Protein AF-A0A3D2TWZ1-F1 (afdb_monomer_lite)

Structure (mmCIF, N/CA/C/O backbone):
data_AF-A0A3D2TWZ1-F1
#
_entry.id   AF-A0A3D2TWZ1-F1
#
loop_
_atom_site.group_PDB
_atom_site.id
_atom_site.type_symbol
_atom_site.label_atom_id
_atom_site.label_alt_id
_atom_site.label_comp_id
_atom_site.label_asym_id
_atom_site.label_entity_id
_atom_site.label_seq_id
_atom_site.pdbx_PDB_ins_code
_atom_site.Cartn_x
_atom_site.Cartn_y
_atom_site.Cartn_z
_atom_site.occupancy
_atom_site.B_iso_or_equiv
_atom_site.auth_seq_id
_atom_site.auth_comp_id
_atom_site.auth_asym_id
_atom_site.auth_atom_id
_atom_site.pdbx_PDB_model_num
ATOM 1 N N . MET A 1 1 ? -19.749 24.091 -49.520 1.00 38.03 1 MET A N 1
ATOM 2 C CA . MET A 1 1 ? -19.946 23.543 -48.162 1.00 38.03 1 MET A CA 1
ATOM 3 C C . MET A 1 1 ? -18.886 24.174 -47.274 1.00 38.03 1 MET A C 1
ATOM 5 O O . MET A 1 1 ? -17.715 23.984 -47.559 1.00 38.03 1 MET A O 1
ATOM 9 N N . LYS A 1 2 ? -19.263 25.046 -46.330 1.00 34.50 2 LYS A N 1
ATOM 10 C CA . LYS A 1 2 ? -18.298 25.728 -45.453 1.00 34.50 2 LYS A CA 1
ATOM 11 C C . LYS A 1 2 ? -18.146 24.903 -44.179 1.00 34.50 2 LYS A C 1
ATOM 13 O O . LYS A 1 2 ? -19.110 24.775 -43.429 1.00 34.50 2 LYS A O 1
ATOM 18 N N . GLU A 1 3 ? -16.962 24.334 -43.978 1.00 43.28 3 GLU A N 1
ATOM 19 C CA . GLU A 1 3 ? -16.567 23.733 -42.707 1.00 43.28 3 GLU A CA 1
ATOM 20 C C . GLU A 1 3 ? -16.650 24.801 -41.615 1.00 43.28 3 GLU A C 1
ATOM 22 O O . GLU A 1 3 ? -16.027 25.862 -41.695 1.00 43.28 3 GLU A O 1
ATOM 27 N N . GLN A 1 4 ? -17.484 24.549 -40.610 1.00 42.78 4 GLN A N 1
ATOM 28 C CA . GLN A 1 4 ? -17.582 25.412 -39.444 1.00 42.78 4 GLN A CA 1
ATOM 29 C C . GLN A 1 4 ? -16.385 25.116 -38.538 1.00 42.78 4 GLN A C 1
ATOM 31 O O . GLN A 1 4 ? -16.355 24.112 -37.828 1.00 42.78 4 GLN A O 1
ATOM 36 N N . HIS A 1 5 ? -15.380 25.991 -38.562 1.00 41.03 5 HIS A N 1
ATOM 37 C CA . HIS A 1 5 ? -14.324 25.982 -37.558 1.00 41.03 5 HIS A CA 1
ATOM 38 C C . HIS A 1 5 ? -14.905 26.398 -36.202 1.00 41.03 5 HIS A C 1
ATOM 40 O O . HIS A 1 5 ? -15.144 27.573 -35.930 1.00 41.03 5 HIS A O 1
ATOM 46 N N . ILE A 1 6 ? -15.131 25.409 -35.337 1.00 51.34 6 ILE A N 1
ATOM 47 C CA . ILE A 1 6 ? -15.481 25.628 -33.935 1.00 51.34 6 ILE A CA 1
ATOM 48 C C . ILE A 1 6 ? -14.234 26.174 -33.231 1.00 51.34 6 ILE A C 1
ATOM 50 O O . ILE A 1 6 ? -13.305 25.429 -32.907 1.00 51.34 6 ILE A O 1
ATOM 54 N N . HIS A 1 7 ? -14.199 27.484 -32.985 1.00 45.78 7 HIS A N 1
ATOM 55 C CA . HIS A 1 7 ? -13.190 28.095 -32.125 1.00 45.78 7 HIS A CA 1
ATOM 56 C C . HIS A 1 7 ? -13.345 27.555 -30.695 1.00 45.78 7 HIS A C 1
ATOM 58 O O . HIS A 1 7 ? -14.236 27.963 -29.953 1.00 45.78 7 HIS A O 1
ATOM 64 N N . LYS A 1 8 ? -12.464 26.636 -30.279 1.00 55.78 8 LYS A N 1
ATOM 65 C CA . LYS A 1 8 ? -12.342 26.219 -28.874 1.00 55.78 8 LYS A CA 1
ATOM 66 C C . LYS A 1 8 ? -11.615 27.313 -28.087 1.00 55.78 8 LYS A C 1
ATOM 68 O O . LYS A 1 8 ? -10.413 27.231 -27.854 1.00 55.78 8 LYS A O 1
ATOM 73 N N . SER A 1 9 ? -12.336 28.360 -27.692 1.00 63.25 9 SER A N 1
ATOM 74 C CA . SER A 1 9 ? -11.840 29.380 -26.765 1.00 63.25 9 SER A CA 1
ATOM 75 C C . SER A 1 9 ? -11.772 28.805 -25.344 1.00 63.25 9 SER A C 1
ATOM 77 O O . SER A 1 9 ? -12.751 28.825 -24.601 1.00 63.25 9 SER A O 1
ATOM 79 N N . GLY A 1 10 ? -10.618 28.248 -24.971 1.00 67.81 10 GLY A N 1
ATOM 80 C CA . GLY A 1 10 ? -10.349 27.733 -23.628 1.00 67.81 10 GLY A CA 1
ATOM 81 C C . GLY A 1 10 ? -8.938 27.161 -23.497 1.00 67.81 10 GLY A C 1
ATOM 82 O O . GLY A 1 10 ? -8.307 26.802 -24.490 1.00 67.81 10 GLY A O 1
ATOM 83 N N . ARG A 1 11 ? -8.419 27.070 -22.263 1.00 76.00 11 ARG A N 1
ATOM 84 C CA . ARG A 1 11 ? -7.140 26.391 -22.002 1.00 76.00 11 ARG A CA 1
ATOM 85 C C . ARG A 1 11 ? -7.267 24.930 -22.462 1.00 76.00 11 ARG A C 1
ATOM 87 O O . ARG A 1 11 ? -8.164 24.247 -21.968 1.00 76.00 11 ARG A O 1
ATOM 94 N N . PRO A 1 12 ? -6.390 24.431 -23.348 1.00 74.06 12 PRO A N 1
ATOM 95 C CA . PRO A 1 12 ? -6.472 23.055 -23.818 1.00 74.06 12 PRO A CA 1
ATOM 96 C C . PRO A 1 12 ? -6.368 22.075 -22.646 1.00 74.06 12 PRO A C 1
ATOM 98 O O . PRO A 1 12 ? -5.620 22.303 -21.686 1.00 74.06 12 PRO A O 1
ATOM 101 N N . LEU A 1 13 ? -7.127 20.980 -22.731 1.00 67.75 13 LEU A N 1
ATOM 102 C CA . LEU A 1 13 ? -7.105 19.921 -21.729 1.00 67.75 13 LEU A CA 1
ATOM 103 C C . LEU A 1 13 ? -5.684 19.344 -21.650 1.00 67.75 13 LEU A C 1
ATOM 105 O O . LEU A 1 13 ? -5.137 18.863 -22.643 1.00 67.75 13 LEU A O 1
ATOM 109 N N . LYS A 1 14 ? -5.060 19.398 -20.469 1.00 69.94 14 LYS A N 1
ATOM 110 C CA . LYS A 1 14 ? -3.766 18.741 -20.259 1.00 69.94 14 LYS A CA 1
ATOM 111 C C . LYS A 1 14 ? -4.001 17.232 -20.191 1.00 69.94 14 LYS A C 1
ATOM 113 O O . LYS A 1 14 ? -4.674 16.784 -19.272 1.00 69.94 14 LYS A O 1
ATOM 118 N N . LYS A 1 15 ? -3.392 16.481 -21.117 1.00 72.81 15 LYS A N 1
ATOM 119 C CA . LYS A 1 15 ? -3.513 15.016 -21.271 1.00 72.81 15 LYS A CA 1
ATOM 120 C C . LYS A 1 15 ? -4.954 14.571 -21.596 1.00 72.81 15 LYS A C 1
ATOM 122 O O . LYS A 1 15 ? -5.624 14.014 -20.732 1.00 72.81 15 LYS A O 1
ATOM 127 N N . PRO A 1 16 ? -5.428 14.801 -22.835 1.00 73.75 16 PRO A N 1
ATOM 128 C CA . PRO A 1 16 ? -6.787 14.434 -23.246 1.00 73.75 16 PRO A CA 1
ATOM 129 C C . PRO A 1 16 ? -7.066 12.924 -23.155 1.00 73.75 16 PRO A C 1
ATOM 131 O O . PRO A 1 16 ? -8.199 12.544 -22.903 1.00 73.75 16 PRO A O 1
ATOM 134 N N . ASN A 1 17 ? -6.029 12.086 -23.263 1.00 80.12 17 ASN A N 1
ATOM 135 C CA . ASN A 1 17 ? -6.126 10.625 -23.181 1.00 80.12 17 ASN A CA 1
ATOM 136 C C . ASN A 1 17 ? -5.642 10.085 -21.818 1.00 80.12 17 ASN A C 1
ATOM 138 O O . ASN A 1 17 ? -5.045 9.014 -21.750 1.00 80.12 17 ASN A O 1
ATOM 142 N N . TYR A 1 18 ? -5.774 10.861 -20.735 1.00 81.62 18 TYR A N 1
ATOM 143 C CA . TYR A 1 18 ? -5.362 10.402 -19.406 1.00 81.62 18 TYR A CA 1
ATOM 144 C C . TYR A 1 18 ? -6.363 9.389 -18.852 1.00 81.62 18 TYR A C 1
ATOM 146 O O . TYR A 1 18 ? -7.453 9.763 -18.427 1.00 81.62 18 TYR A O 1
ATOM 154 N N . ASP A 1 19 ? -5.936 8.135 -18.778 1.00 83.56 19 ASP A N 1
ATOM 155 C CA . ASP A 1 19 ? -6.650 7.081 -18.072 1.00 83.56 19 ASP A CA 1
ATOM 156 C C . ASP A 1 19 ? -5.853 6.667 -16.828 1.00 83.56 19 ASP A C 1
ATOM 158 O O . ASP A 1 19 ? -4.765 6.095 -16.904 1.00 83.56 19 ASP A O 1
ATOM 162 N N . ALA A 1 20 ? -6.379 7.004 -15.648 1.00 80.06 20 ALA A N 1
ATOM 163 C CA . ALA A 1 20 ? -5.723 6.687 -14.386 1.00 80.06 20 ALA A CA 1
ATOM 164 C C . ALA A 1 20 ? -5.695 5.183 -14.089 1.00 80.06 20 ALA A C 1
ATOM 166 O O . ALA A 1 20 ? -4.761 4.748 -13.410 1.00 80.06 20 ALA A O 1
ATOM 167 N N . ALA A 1 21 ? -6.704 4.440 -14.552 1.00 82.88 21 ALA A N 1
ATOM 168 C CA . ALA A 1 21 ? -6.836 3.009 -14.331 1.00 82.88 21 ALA A CA 1
ATOM 169 C C . ALA A 1 21 ? -5.876 2.247 -15.244 1.00 82.88 21 ALA A C 1
ATOM 171 O O . ALA A 1 21 ? -5.081 1.464 -14.733 1.00 82.88 21 ALA A O 1
ATOM 172 N N . ALA A 1 22 ? -5.847 2.568 -16.544 1.00 86.88 22 ALA A N 1
ATOM 173 C CA . ALA A 1 22 ? -4.894 1.967 -17.482 1.00 86.88 22 ALA A CA 1
ATOM 174 C C . ALA A 1 22 ? -3.438 2.221 -17.058 1.00 86.88 22 ALA A C 1
ATOM 176 O O . ALA A 1 22 ? -2.649 1.291 -16.944 1.00 86.88 22 ALA A O 1
ATOM 177 N N . ILE A 1 23 ? -3.097 3.464 -16.688 1.00 88.75 23 ILE A N 1
ATOM 178 C CA . ILE A 1 23 ? -1.745 3.790 -16.200 1.00 88.75 23 ILE A CA 1
ATOM 179 C C . ILE A 1 23 ? -1.402 2.999 -14.931 1.00 88.75 23 ILE A C 1
ATOM 181 O O . ILE A 1 23 ? -0.252 2.596 -14.745 1.00 88.75 23 ILE A O 1
ATOM 185 N N . LEU A 1 24 ? -2.362 2.820 -14.015 1.00 88.62 24 LEU A N 1
ATOM 186 C CA . LEU A 1 24 ? -2.131 2.031 -12.806 1.00 88.62 24 LEU A CA 1
ATOM 187 C C . LEU A 1 24 ? -1.896 0.560 -13.154 1.00 88.62 24 LEU A C 1
ATOM 189 O O . LEU A 1 24 ? -0.934 -0.006 -12.645 1.00 88.62 24 LEU A O 1
ATOM 193 N N . GLN A 1 25 ? -2.725 -0.013 -14.024 1.00 91.00 25 GLN A N 1
ATOM 194 C CA . GLN A 1 25 ? -2.611 -1.396 -14.474 1.00 91.00 25 GLN A CA 1
ATOM 195 C C . GLN A 1 25 ? -1.240 -1.661 -15.108 1.00 91.00 25 GLN A C 1
ATOM 197 O O . GLN A 1 25 ? -0.519 -2.535 -14.630 1.00 91.00 25 GLN A O 1
ATOM 202 N N . ASP A 1 26 ? -0.810 -0.824 -16.056 1.00 93.81 26 ASP A N 1
ATOM 203 C CA . ASP A 1 26 ? 0.514 -0.922 -16.689 1.00 93.81 26 ASP A CA 1
ATOM 204 C C . ASP A 1 26 ? 1.647 -0.857 -15.651 1.00 93.81 26 ASP A C 1
ATOM 206 O O . ASP A 1 26 ? 2.629 -1.602 -15.706 1.00 93.81 26 ASP A O 1
ATOM 210 N N . THR A 1 27 ? 1.505 0.029 -14.658 1.00 93.50 27 THR A N 1
ATOM 211 C CA . THR A 1 27 ? 2.500 0.184 -13.587 1.00 93.50 27 THR A CA 1
ATOM 212 C C . THR A 1 27 ? 2.550 -1.053 -12.683 1.00 93.50 27 THR A C 1
ATOM 214 O O . THR A 1 27 ? 3.636 -1.463 -12.265 1.00 93.50 27 THR A O 1
ATOM 217 N N . VAL A 1 28 ? 1.393 -1.640 -12.358 1.00 94.62 28 VAL A N 1
ATOM 218 C CA . VAL A 1 28 ? 1.291 -2.875 -11.568 1.00 94.62 28 VAL A CA 1
ATOM 219 C C . VAL A 1 28 ? 1.931 -4.031 -12.333 1.00 94.62 28 VAL A C 1
ATOM 221 O O . VAL A 1 28 ? 2.812 -4.696 -11.792 1.00 94.62 28 VAL A O 1
ATOM 224 N N . GLU A 1 29 ? 1.572 -4.225 -13.600 1.00 95.94 29 GLU A N 1
ATOM 225 C CA . GLU A 1 29 ? 2.122 -5.286 -14.447 1.00 95.94 29 GLU A CA 1
ATOM 226 C C . GLU A 1 29 ? 3.639 -5.170 -14.597 1.00 95.94 29 GLU A C 1
ATOM 228 O O . GLU A 1 29 ? 4.364 -6.158 -14.466 1.00 95.94 29 GLU A O 1
ATOM 233 N N . GLN A 1 30 ? 4.156 -3.956 -14.792 1.00 95.69 30 GLN A N 1
ATOM 234 C CA . GLN A 1 30 ? 5.595 -3.725 -14.852 1.00 95.69 30 GLN A CA 1
ATOM 235 C C . GLN A 1 30 ? 6.298 -4.089 -13.532 1.00 95.69 30 GLN A C 1
ATOM 237 O O . GLN A 1 30 ? 7.366 -4.708 -13.566 1.00 95.69 30 GLN A O 1
ATOM 242 N N . ALA A 1 31 ? 5.710 -3.749 -12.378 1.00 95.44 31 ALA A N 1
ATOM 243 C CA . ALA A 1 31 ? 6.255 -4.124 -11.073 1.00 95.44 31 ALA A CA 1
ATOM 244 C C . 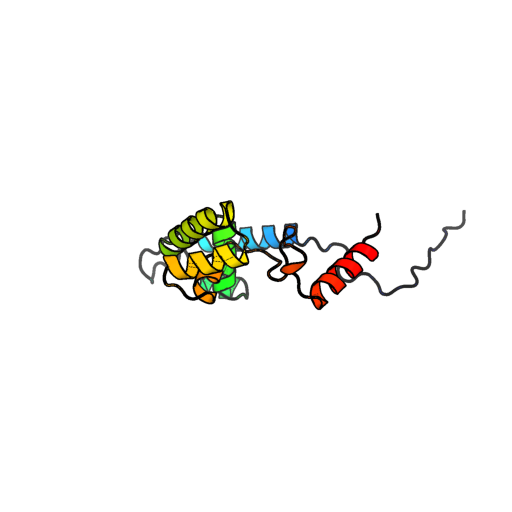ALA A 1 31 ? 6.277 -5.648 -10.888 1.00 95.44 31 ALA A C 1
ATOM 246 O O . ALA A 1 31 ? 7.308 -6.196 -10.491 1.00 95.44 31 ALA A O 1
ATOM 247 N N . VAL A 1 32 ? 5.178 -6.330 -11.232 1.00 95.19 32 VAL A N 1
ATOM 248 C CA . VAL A 1 32 ? 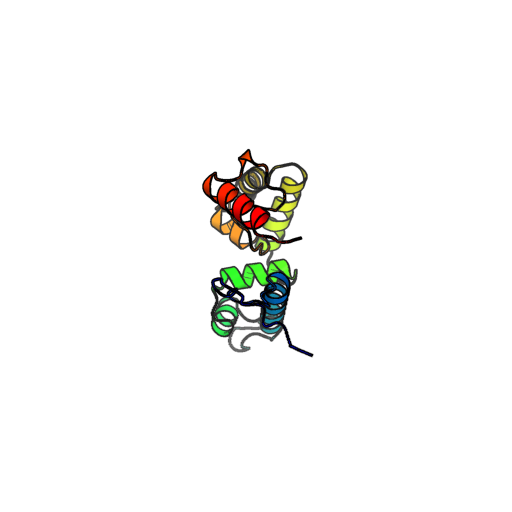5.068 -7.797 -11.179 1.00 95.19 32 VAL A CA 1
ATOM 249 C C . VAL A 1 32 ? 6.139 -8.440 -12.053 1.00 95.19 32 VAL A C 1
ATOM 251 O O . VAL A 1 32 ? 6.893 -9.277 -11.564 1.00 95.19 32 VAL A O 1
ATOM 254 N N . ARG A 1 33 ? 6.294 -7.985 -13.305 1.00 94.50 33 ARG A N 1
ATOM 255 C CA . ARG A 1 33 ? 7.328 -8.494 -14.222 1.00 94.50 33 ARG A CA 1
ATOM 256 C C . ARG A 1 33 ? 8.727 -8.408 -13.623 1.00 94.50 33 ARG A C 1
ATOM 258 O O . ARG A 1 33 ? 9.506 -9.348 -13.754 1.00 94.50 33 ARG A O 1
ATOM 265 N N . TYR A 1 34 ? 9.067 -7.298 -12.969 1.00 93.88 34 TYR A N 1
ATOM 266 C CA . TYR A 1 34 ? 10.375 -7.157 -12.330 1.00 93.88 34 TYR A CA 1
ATOM 267 C C . TYR A 1 34 ? 10.536 -7.999 -11.063 1.00 93.88 34 TYR A C 1
ATOM 269 O O . TYR A 1 34 ? 11.665 -8.378 -10.759 1.00 93.88 34 TYR A O 1
ATOM 277 N N . TYR A 1 35 ? 9.450 -8.291 -10.349 1.00 92.88 35 TYR A N 1
ATOM 278 C CA . TYR A 1 35 ? 9.456 -9.126 -9.148 1.00 92.88 35 TYR A CA 1
ATOM 279 C C . TYR A 1 35 ? 9.590 -10.620 -9.471 1.00 92.88 35 TYR A C 1
ATOM 281 O O . TYR A 1 35 ? 10.301 -11.343 -8.776 1.00 92.88 35 TYR A O 1
ATOM 289 N N . THR A 1 36 ? 8.968 -11.080 -10.560 1.00 88.19 36 THR A N 1
ATOM 290 C CA . THR A 1 36 ? 9.032 -12.480 -11.014 1.00 88.19 36 THR A CA 1
ATOM 291 C C . THR A 1 36 ? 10.366 -12.861 -11.653 1.00 88.19 36 THR A C 1
ATOM 293 O O . THR A 1 36 ? 10.669 -14.043 -11.782 1.00 88.19 36 THR A O 1
ATOM 296 N N . ILE A 1 37 ? 11.171 -11.884 -12.080 1.00 84.75 37 ILE A N 1
ATOM 297 C CA . ILE A 1 37 ? 12.539 -12.149 -12.535 1.00 84.75 37 ILE A CA 1
ATOM 298 C C . ILE A 1 37 ? 13.379 -12.513 -11.305 1.00 84.75 37 ILE A C 1
ATOM 300 O O . ILE A 1 37 ? 13.424 -11.742 -10.344 1.00 84.75 37 ILE A O 1
ATOM 304 N N . PHE A 1 38 ? 14.045 -13.672 -11.347 1.00 68.19 38 PHE A N 1
ATOM 305 C CA . PHE A 1 38 ? 14.948 -14.117 -10.283 1.00 68.19 38 PHE A CA 1
ATOM 306 C C . PHE A 1 38 ? 15.940 -13.008 -9.909 1.00 68.19 38 PHE A C 1
ATOM 308 O O . PHE A 1 38 ? 16.520 -12.357 -10.786 1.00 68.19 38 PHE A O 1
ATOM 315 N N . GLY A 1 39 ? 16.110 -12.794 -8.602 1.00 63.75 39 GLY A N 1
ATOM 316 C CA . GLY A 1 39 ? 17.069 -11.828 -8.074 1.00 63.75 39 GLY A CA 1
ATOM 317 C C . GLY A 1 39 ? 18.508 -12.211 -8.423 1.00 63.75 39 GLY A C 1
ATOM 318 O O . GLY A 1 39 ? 18.779 -13.325 -8.875 1.00 63.75 39 GLY A O 1
ATOM 319 N N . ASP A 1 40 ? 19.444 -11.278 -8.230 1.00 58.28 40 ASP A N 1
ATOM 320 C CA . ASP A 1 40 ? 20.870 -11.553 -8.415 1.00 58.28 40 ASP A CA 1
ATOM 321 C C . ASP A 1 40 ? 21.274 -12.810 -7.623 1.00 58.28 40 ASP A C 1
ATOM 323 O O . ASP A 1 40 ? 21.239 -12.820 -6.392 1.00 58.28 40 ASP A O 1
ATOM 327 N N . LYS A 1 41 ? 21.674 -13.869 -8.340 1.00 53.31 41 LYS A N 1
ATOM 328 C CA . LYS A 1 41 ? 22.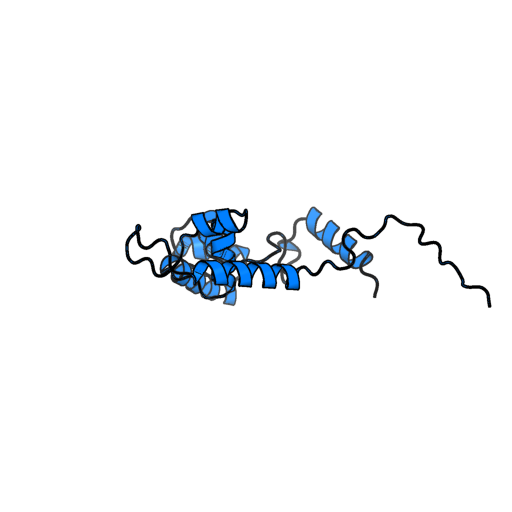075 -15.169 -7.773 1.00 53.31 41 LYS A CA 1
ATOM 329 C C . LYS A 1 41 ? 23.249 -15.053 -6.794 1.00 53.31 41 LYS A C 1
ATOM 331 O O . LYS A 1 41 ? 23.530 -15.990 -6.055 1.00 53.31 41 LYS A O 1
ATOM 336 N N . ARG A 1 42 ? 23.954 -13.915 -6.789 1.00 57.94 42 ARG A N 1
ATOM 337 C CA . ARG A 1 42 ? 25.042 -13.611 -5.850 1.00 57.94 42 ARG A CA 1
ATOM 338 C C . ARG A 1 42 ? 24.553 -13.288 -4.433 1.00 57.94 42 ARG A C 1
ATOM 340 O O . ARG A 1 42 ? 25.356 -13.344 -3.509 1.00 57.94 42 ARG A O 1
ATOM 347 N N . ALA A 1 43 ? 23.271 -12.964 -4.248 1.00 56.75 43 ALA A N 1
ATOM 348 C CA . ALA A 1 43 ? 22.687 -12.565 -2.962 1.00 56.75 43 ALA A CA 1
ATOM 349 C C . ALA A 1 43 ? 22.066 -13.732 -2.157 1.00 56.75 43 ALA A C 1
ATOM 351 O O . ALA A 1 43 ? 21.299 -13.492 -1.225 1.00 56.75 43 ALA A O 1
ATOM 352 N N . GLY A 1 44 ? 22.399 -14.984 -2.495 1.00 50.31 44 GLY A N 1
ATOM 353 C CA . GLY A 1 44 ? 21.691 -16.175 -2.011 1.00 50.31 44 GLY A CA 1
ATOM 354 C C . GLY A 1 44 ? 20.443 -16.447 -2.852 1.00 50.31 44 GLY A C 1
ATOM 355 O O . GLY A 1 44 ? 20.083 -15.617 -3.682 1.00 50.31 44 GLY A O 1
ATOM 356 N N . ASP A 1 45 ? 19.811 -17.608 -2.677 1.00 56.12 45 ASP A N 1
ATOM 357 C CA . ASP A 1 45 ? 18.695 -18.134 -3.486 1.00 56.12 45 ASP A CA 1
ATOM 358 C C . ASP A 1 45 ? 17.395 -17.303 -3.379 1.00 56.12 45 ASP A C 1
ATOM 360 O O . ASP A 1 45 ? 16.334 -17.774 -2.964 1.00 56.12 45 ASP A O 1
ATOM 364 N N . ALA A 1 46 ? 17.460 -16.020 -3.727 1.00 63.62 46 ALA A N 1
ATOM 365 C CA . ALA A 1 46 ? 16.342 -15.103 -3.697 1.00 63.62 46 ALA A CA 1
ATOM 366 C C . ALA A 1 46 ? 15.399 -15.425 -4.860 1.00 63.62 46 ALA A C 1
ATOM 368 O O . ALA A 1 46 ? 15.693 -15.150 -6.027 1.00 63.62 46 ALA A O 1
ATOM 369 N N . LYS A 1 47 ? 14.229 -15.977 -4.520 1.00 75.38 47 LYS A N 1
ATOM 370 C CA . LYS A 1 47 ? 13.139 -16.263 -5.467 1.00 75.38 47 LYS A CA 1
ATOM 371 C C . LYS A 1 47 ? 12.745 -15.037 -6.301 1.00 75.38 47 LYS A C 1
ATOM 373 O O . LYS A 1 47 ? 12.396 -15.181 -7.467 1.00 75.38 47 LYS A O 1
ATOM 378 N N . HIS A 1 48 ? 12.855 -13.841 -5.716 1.00 86.31 48 HIS A N 1
ATOM 379 C CA . HIS A 1 48 ? 12.419 -12.577 -6.304 1.00 86.31 48 HIS A CA 1
ATOM 380 C C . HIS A 1 48 ? 13.477 -11.480 -6.188 1.00 86.31 48 HIS A C 1
ATOM 382 O O . HIS A 1 48 ? 14.267 -11.441 -5.241 1.00 86.31 48 HIS A O 1
ATOM 388 N N . ARG A 1 49 ? 13.446 -10.532 -7.128 1.00 90.06 49 ARG A N 1
ATOM 389 C CA . ARG A 1 49 ? 14.227 -9.294 -7.057 1.00 90.06 49 ARG A CA 1
ATOM 390 C C . ARG A 1 49 ? 13.840 -8.452 -5.832 1.00 90.06 49 ARG A C 1
ATOM 392 O O . ARG A 1 49 ? 12.668 -8.336 -5.477 1.00 90.06 49 ARG A O 1
ATOM 399 N N . SER A 1 50 ? 14.822 -7.785 -5.218 1.00 91.12 50 SER A N 1
ATOM 400 C CA . SER A 1 50 ? 14.572 -6.897 -4.074 1.00 91.12 50 SER A CA 1
ATOM 401 C C . SER A 1 50 ? 13.721 -5.671 -4.446 1.00 91.12 50 SER A C 1
ATOM 403 O O . SER A 1 50 ? 13.872 -5.084 -5.520 1.00 91.12 50 SER A O 1
ATOM 405 N N . LEU A 1 51 ? 12.885 -5.199 -3.513 1.00 93.50 51 LEU A N 1
ATOM 406 C CA . LEU A 1 51 ? 12.061 -3.993 -3.706 1.00 93.50 51 LEU A CA 1
ATOM 407 C C . LEU A 1 51 ? 12.891 -2.740 -4.036 1.00 93.50 51 LEU A C 1
ATOM 409 O O . LEU A 1 51 ? 12.429 -1.869 -4.771 1.00 93.50 51 LEU A O 1
ATOM 413 N N . ALA A 1 52 ? 14.110 -2.639 -3.496 1.00 94.19 52 ALA A N 1
ATOM 414 C CA . ALA A 1 52 ? 15.016 -1.521 -3.754 1.00 94.19 52 ALA A CA 1
ATOM 415 C C . ALA A 1 52 ? 15.507 -1.504 -5.207 1.00 94.19 52 ALA A C 1
ATOM 417 O O . ALA A 1 52 ? 15.585 -0.448 -5.832 1.00 94.19 52 ALA A O 1
ATOM 418 N N . GLU A 1 53 ? 15.816 -2.672 -5.764 1.00 92.50 53 GLU A N 1
ATOM 419 C CA . GLU A 1 53 ? 16.236 -2.802 -7.156 1.00 92.50 53 GLU A CA 1
ATOM 420 C C . GLU A 1 53 ? 15.085 -2.520 -8.122 1.00 92.50 53 GLU A C 1
ATOM 422 O O . GLU A 1 53 ? 15.262 -1.736 -9.051 1.00 92.50 53 GLU A O 1
ATOM 427 N N . ILE A 1 54 ? 13.890 -3.057 -7.855 1.00 94.50 54 ILE A N 1
ATOM 428 C CA . ILE A 1 54 ? 12.694 -2.745 -8.652 1.00 94.50 54 ILE A CA 1
ATOM 429 C C . ILE A 1 54 ? 12.391 -1.241 -8.594 1.00 94.50 54 ILE A C 1
ATOM 431 O O . ILE A 1 54 ? 12.126 -0.625 -9.623 1.00 94.50 54 ILE A O 1
ATOM 435 N N . GLY A 1 55 ? 12.499 -0.628 -7.410 1.00 94.75 55 GLY A N 1
ATOM 436 C CA . GLY A 1 55 ? 12.322 0.814 -7.241 1.00 94.75 55 GLY A CA 1
ATOM 437 C C . GLY A 1 55 ? 13.296 1.638 -8.083 1.00 94.75 55 GLY A C 1
ATOM 438 O O . GLY A 1 55 ? 12.885 2.620 -8.695 1.00 94.75 55 GLY A O 1
ATOM 439 N N . ARG A 1 56 ? 14.563 1.212 -8.191 1.00 95.00 56 ARG A N 1
ATOM 440 C CA . ARG A 1 56 ? 15.548 1.853 -9.080 1.00 95.00 56 ARG A CA 1
ATOM 441 C C . ARG A 1 56 ? 15.183 1.699 -10.558 1.00 95.00 56 ARG A C 1
ATOM 443 O O . ARG A 1 56 ? 15.249 2.678 -11.287 1.00 95.00 56 ARG A O 1
ATOM 450 N N . LEU A 1 57 ? 14.763 0.508 -10.987 1.00 94.12 57 LEU A N 1
ATOM 451 C CA . LEU A 1 57 ? 14.393 0.231 -12.385 1.00 94.12 57 LEU A CA 1
ATOM 452 C C . LEU A 1 57 ? 13.128 0.964 -12.842 1.00 94.12 57 LEU A C 1
ATOM 454 O O . LEU A 1 57 ? 12.980 1.261 -14.022 1.00 94.12 57 LEU A O 1
ATOM 458 N N . MET A 1 58 ? 12.205 1.214 -11.917 1.00 94.69 58 MET A N 1
ATOM 459 C CA . MET A 1 58 ? 10.942 1.901 -12.182 1.00 94.69 58 MET A CA 1
ATOM 460 C C . MET A 1 58 ? 10.955 3.379 -11.757 1.00 94.69 58 MET A C 1
ATOM 462 O O . MET A 1 58 ? 9.903 4.017 -11.764 1.00 94.69 58 MET A O 1
ATOM 466 N N . GLU A 1 59 ? 12.109 3.898 -11.322 1.00 95.94 59 GLU A N 1
ATOM 467 C CA . GLU A 1 59 ? 12.281 5.268 -10.819 1.00 95.94 59 GLU A CA 1
ATOM 468 C C . GLU A 1 59 ? 11.241 5.661 -9.746 1.00 95.94 59 GLU A C 1
ATOM 470 O O . GLU A 1 59 ? 10.659 6.748 -9.750 1.00 95.94 59 GLU A O 1
ATOM 475 N N . MET A 1 60 ? 10.971 4.757 -8.798 1.00 93.44 60 MET A N 1
ATOM 476 C CA . MET A 1 60 ? 9.987 4.974 -7.737 1.00 93.44 60 MET A CA 1
ATOM 477 C C . MET A 1 60 ? 10.429 4.449 -6.371 1.00 93.44 60 MET A C 1
ATOM 479 O O . MET A 1 60 ? 11.300 3.595 -6.236 1.00 93.44 60 MET A O 1
ATOM 483 N N . ASN A 1 61 ? 9.780 4.954 -5.321 1.00 93.88 61 ASN A N 1
ATOM 484 C CA . ASN A 1 61 ? 10.059 4.531 -3.953 1.00 93.88 61 ASN A CA 1
ATOM 485 C C . ASN A 1 61 ? 9.734 3.028 -3.761 1.00 93.88 61 ASN A C 1
ATOM 487 O O . ASN A 1 61 ? 8.635 2.609 -4.139 1.00 93.88 61 ASN A O 1
ATOM 491 N N . PRO A 1 62 ? 10.607 2.233 -3.110 1.00 95.25 62 PRO A N 1
ATOM 492 C CA . PRO A 1 62 ? 10.356 0.816 -2.817 1.00 95.25 62 PRO A CA 1
ATOM 493 C C . PRO A 1 62 ? 9.046 0.538 -2.064 1.00 95.25 62 PRO A C 1
ATOM 495 O O . PRO A 1 62 ? 8.427 -0.504 -2.259 1.00 95.25 62 PRO A O 1
ATOM 498 N N . ILE A 1 63 ? 8.573 1.480 -1.242 1.00 94.38 63 ILE A N 1
ATOM 499 C CA . ILE A 1 63 ? 7.265 1.394 -0.574 1.00 94.38 63 ILE A CA 1
ATOM 500 C C . ILE A 1 63 ? 6.135 1.376 -1.607 1.00 94.38 63 ILE A C 1
ATOM 502 O O . ILE A 1 63 ? 5.169 0.632 -1.458 1.00 94.38 63 ILE A O 1
ATOM 506 N N . LYS A 1 64 ? 6.249 2.174 -2.674 1.00 93.50 64 LYS A N 1
ATOM 507 C CA . LYS A 1 64 ? 5.259 2.181 -3.753 1.00 93.50 64 LYS A CA 1
ATOM 508 C C . LYS A 1 64 ? 5.287 0.857 -4.512 1.00 93.50 64 LYS A C 1
ATOM 510 O O . LYS A 1 64 ? 4.221 0.307 -4.752 1.00 93.50 64 LYS A O 1
ATOM 515 N N . VAL A 1 65 ? 6.476 0.326 -4.804 1.00 95.81 65 VAL A N 1
ATOM 516 C CA . VAL A 1 65 ? 6.636 -1.006 -5.413 1.00 95.81 65 VAL A CA 1
ATOM 517 C C . VAL A 1 65 ? 5.941 -2.072 -4.572 1.00 95.81 65 VAL A C 1
ATOM 519 O O . VAL A 1 65 ? 5.114 -2.808 -5.097 1.00 95.81 65 VAL A O 1
ATOM 522 N N . ARG A 1 66 ? 6.200 -2.103 -3.258 1.00 96.31 66 ARG A N 1
ATOM 523 C CA . ARG A 1 66 ? 5.533 -3.033 -2.336 1.00 96.31 66 ARG A CA 1
ATOM 524 C C . ARG A 1 66 ? 4.015 -2.951 -2.463 1.00 96.31 66 ARG A C 1
ATOM 526 O O . ARG A 1 66 ? 3.366 -3.967 -2.666 1.00 96.31 66 ARG A O 1
ATOM 533 N N . LYS A 1 67 ? 3.450 -1.744 -2.385 1.00 95.00 67 LYS A N 1
ATOM 534 C CA . LYS A 1 67 ? 1.997 -1.549 -2.474 1.00 95.00 67 LYS A CA 1
ATOM 535 C C . LYS A 1 67 ? 1.425 -2.012 -3.818 1.00 95.00 67 LYS A C 1
ATOM 537 O O . LYS A 1 67 ? 0.336 -2.567 -3.822 1.00 95.00 67 LYS A O 1
ATOM 542 N N . LEU A 1 68 ? 2.142 -1.814 -4.928 1.00 95.44 68 LEU A N 1
ATOM 543 C CA . LEU A 1 68 ? 1.729 -2.303 -6.252 1.00 95.44 68 LEU A CA 1
ATOM 544 C C . LEU A 1 68 ? 1.717 -3.837 -6.314 1.00 95.44 68 LEU A C 1
ATOM 546 O O . LEU A 1 68 ? 0.766 -4.416 -6.827 1.00 95.44 68 LEU A O 1
ATOM 550 N N . LEU A 1 69 ? 2.735 -4.493 -5.752 1.00 95.94 69 LEU A N 1
ATOM 551 C CA . LEU A 1 69 ? 2.807 -5.957 -5.700 1.00 95.94 69 LEU A CA 1
ATOM 552 C C . LEU A 1 69 ? 1.730 -6.557 -4.780 1.00 95.94 69 LEU A C 1
ATOM 554 O O . LEU A 1 69 ? 1.177 -7.606 -5.095 1.00 95.94 69 LEU A O 1
ATOM 558 N N . ILE A 1 70 ? 1.395 -5.873 -3.679 1.00 95.62 70 ILE A N 1
ATOM 559 C CA . ILE A 1 70 ? 0.275 -6.242 -2.799 1.00 95.62 70 ILE A CA 1
ATOM 560 C C . ILE A 1 70 ? -1.063 -6.064 -3.526 1.00 95.62 70 ILE A C 1
ATOM 562 O O . ILE A 1 70 ? -1.906 -6.948 -3.452 1.00 95.62 70 ILE A O 1
ATOM 566 N N . THR A 1 71 ? -1.252 -4.975 -4.283 1.00 93.75 71 THR A N 1
ATOM 567 C CA . THR A 1 71 ? -2.439 -4.799 -5.144 1.00 93.75 71 THR A CA 1
ATOM 568 C C . THR A 1 71 ? -2.581 -5.922 -6.168 1.00 93.75 71 THR A C 1
ATOM 570 O O . THR A 1 71 ? -3.696 -6.352 -6.434 1.00 93.75 71 THR A O 1
ATOM 573 N N . ALA A 1 72 ? -1.469 -6.411 -6.721 1.00 94.19 72 ALA A N 1
ATOM 574 C CA . ALA A 1 72 ? -1.464 -7.561 -7.625 1.00 94.19 72 ALA A CA 1
ATOM 575 C C . ALA A 1 72 ? -1.654 -8.916 -6.919 1.00 94.19 72 ALA A C 1
ATOM 577 O O . ALA A 1 72 ? -1.832 -9.921 -7.600 1.00 94.19 72 ALA A O 1
ATOM 578 N N . GLY A 1 73 ? -1.573 -8.970 -5.586 1.00 93.94 73 GLY A N 1
ATOM 579 C CA . GLY A 1 73 ? -1.664 -10.213 -4.818 1.00 93.94 73 GLY A C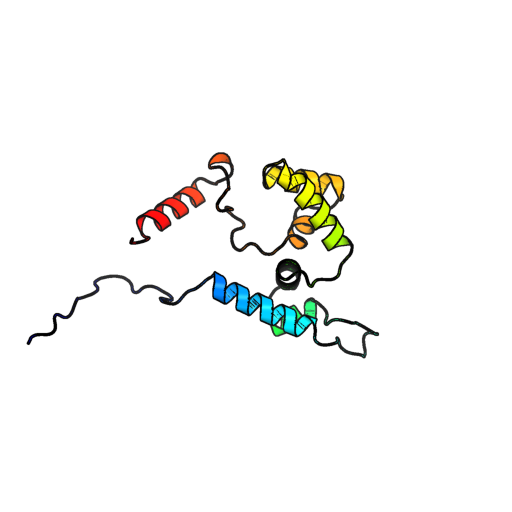A 1
ATOM 580 C C . GLY A 1 73 ? -0.452 -11.143 -4.954 1.00 93.94 73 GLY A C 1
ATOM 581 O O . GLY A 1 73 ? -0.577 -12.326 -4.663 1.00 93.94 73 GLY A O 1
ATOM 582 N N . VAL A 1 74 ? 0.707 -10.641 -5.404 1.00 94.94 74 VAL A N 1
ATOM 583 C CA . VAL A 1 74 ? 1.916 -11.465 -5.639 1.00 94.94 74 VAL A CA 1
ATOM 584 C C . VAL A 1 74 ? 3.028 -11.241 -4.614 1.00 94.94 74 VAL A C 1
ATOM 586 O O . VAL A 1 74 ? 4.049 -11.916 -4.667 1.00 94.94 74 VAL A O 1
ATOM 589 N N . TYR A 1 75 ? 2.895 -10.248 -3.730 1.00 95.19 75 TYR A N 1
ATOM 590 C CA . TYR A 1 75 ? 3.943 -9.924 -2.762 1.00 95.19 75 TYR A CA 1
ATOM 591 C C . TYR A 1 75 ? 3.971 -10.935 -1.613 1.00 95.19 75 TYR A C 1
ATOM 593 O O . TYR A 1 75 ? 3.069 -10.936 -0.781 1.00 95.19 75 TYR A O 1
ATOM 601 N N . GLU A 1 76 ? 5.033 -11.734 -1.527 1.00 92.25 76 GLU A N 1
ATOM 602 C CA . GLU A 1 76 ? 5.199 -12.734 -0.468 1.00 92.25 76 GLU A CA 1
ATOM 603 C C . GLU A 1 76 ? 5.790 -12.097 0.802 1.00 92.25 76 GLU A C 1
ATOM 605 O O . GLU A 1 76 ? 6.953 -11.674 0.819 1.00 92.25 76 GLU A O 1
ATOM 610 N N . SER A 1 77 ? 4.997 -11.992 1.877 1.00 93.38 77 SER A N 1
ATOM 611 C CA . SER A 1 77 ? 5.474 -11.531 3.187 1.00 93.38 77 SER A CA 1
ATOM 612 C C . SER A 1 77 ? 4.471 -11.816 4.307 1.00 93.38 77 SER A C 1
ATOM 614 O O . SER A 1 77 ? 3.400 -11.216 4.329 1.00 93.38 77 SER A O 1
ATOM 616 N N . ASP A 1 78 ? 4.890 -12.576 5.324 1.00 95.56 78 ASP A N 1
ATOM 617 C CA . ASP A 1 78 ? 4.063 -12.901 6.501 1.00 95.56 78 ASP A CA 1
ATOM 618 C C . ASP A 1 78 ? 3.469 -11.658 7.187 1.00 95.56 78 ASP A C 1
ATOM 620 O O . ASP A 1 78 ? 2.317 -11.645 7.618 1.00 95.56 78 ASP A O 1
ATOM 624 N N . ILE A 1 79 ? 4.250 -10.573 7.271 1.00 95.88 79 ILE A N 1
ATOM 625 C CA . ILE A 1 79 ? 3.793 -9.305 7.856 1.00 95.88 79 ILE A CA 1
ATOM 626 C C . ILE A 1 79 ? 2.722 -8.663 6.970 1.00 95.88 79 ILE A C 1
ATOM 628 O O . ILE A 1 79 ? 1.746 -8.122 7.491 1.00 95.88 79 ILE A O 1
ATOM 632 N N . ALA A 1 80 ? 2.893 -8.703 5.646 1.00 95.44 80 ALA A N 1
ATOM 633 C CA . ALA A 1 80 ? 1.896 -8.170 4.726 1.00 95.44 80 ALA A CA 1
ATOM 634 C C . ALA A 1 80 ? 0.592 -8.969 4.822 1.00 95.44 80 ALA A C 1
ATOM 636 O O . ALA A 1 80 ? -0.471 -8.362 4.949 1.00 95.44 80 ALA A O 1
ATOM 637 N N . ASP A 1 81 ? 0.674 -10.298 4.843 1.00 96.00 81 ASP A N 1
ATOM 638 C CA . ASP A 1 81 ? -0.488 -11.181 4.952 1.00 96.00 81 ASP A CA 1
ATOM 639 C C . ASP A 1 81 ? -1.234 -10.951 6.267 1.00 96.00 81 ASP A C 1
ATOM 641 O O . ASP A 1 81 ? -2.449 -10.737 6.276 1.00 96.00 81 ASP A O 1
ATOM 645 N N . HIS A 1 82 ? -0.498 -10.880 7.380 1.00 97.62 82 HIS A N 1
ATOM 646 C CA . HIS A 1 82 ? -1.070 -10.602 8.692 1.00 97.62 82 HIS A CA 1
ATOM 647 C C . HIS A 1 82 ? -1.760 -9.229 8.746 1.00 97.62 82 HIS A C 1
ATOM 649 O O . HIS A 1 82 ? -2.910 -9.131 9.182 1.00 97.62 82 HIS A O 1
ATOM 655 N N . VAL A 1 83 ? -1.101 -8.168 8.261 1.00 97.62 83 VAL A N 1
ATOM 656 C CA . VAL A 1 83 ? -1.679 -6.813 8.244 1.00 97.62 83 VAL A CA 1
ATOM 657 C C . VAL A 1 83 ? -2.941 -6.757 7.386 1.00 97.62 83 VAL A C 1
ATOM 659 O O . VAL A 1 83 ? -3.937 -6.176 7.819 1.00 97.62 83 VAL A O 1
ATOM 662 N N . ASN A 1 84 ? -2.929 -7.357 6.192 1.00 95.94 84 ASN A N 1
ATOM 663 C CA . ASN A 1 84 ? -4.086 -7.344 5.297 1.00 95.94 84 ASN A CA 1
ATOM 664 C C . ASN A 1 84 ? -5.260 -8.146 5.867 1.00 95.94 84 ASN A C 1
ATOM 666 O O . ASN A 1 84 ? -6.397 -7.677 5.799 1.00 95.94 84 ASN A O 1
ATOM 670 N N . ALA A 1 85 ? -5.001 -9.297 6.495 1.00 97.25 85 ALA A N 1
ATOM 671 C CA . ALA A 1 85 ? -6.035 -10.099 7.143 1.00 97.25 85 ALA A CA 1
ATOM 672 C C . ALA A 1 85 ? -6.704 -9.349 8.309 1.00 97.25 85 ALA A C 1
ATOM 674 O O . ALA A 1 85 ? -7.935 -9.271 8.384 1.00 97.25 85 ALA A O 1
ATOM 675 N N . VAL A 1 86 ? -5.903 -8.745 9.194 1.00 97.75 86 VAL A N 1
ATOM 676 C CA . VAL A 1 86 ? -6.408 -7.944 10.322 1.00 97.75 86 VAL A CA 1
ATOM 677 C C . VAL A 1 86 ? -7.182 -6.726 9.814 1.00 97.75 86 VAL A C 1
ATOM 679 O O . VAL A 1 86 ? -8.293 -6.455 10.278 1.00 97.75 86 VAL A O 1
ATOM 682 N N . PHE A 1 87 ? -6.644 -6.016 8.821 1.00 95.94 87 PHE A N 1
ATOM 683 C CA . PHE A 1 87 ? -7.310 -4.850 8.254 1.00 95.94 87 PHE A CA 1
ATOM 684 C C . PHE A 1 87 ? -8.647 -5.210 7.601 1.00 95.94 87 PHE A C 1
ATOM 686 O O . PHE A 1 87 ? -9.642 -4.541 7.873 1.00 95.94 87 PHE A O 1
ATOM 693 N N . ALA A 1 88 ? -8.710 -6.284 6.807 1.00 94.50 88 ALA A N 1
ATOM 694 C CA . ALA A 1 88 ? -9.943 -6.745 6.168 1.00 94.50 88 ALA A CA 1
ATOM 695 C C . ALA A 1 88 ? -11.029 -7.106 7.198 1.00 94.50 88 ALA A C 1
ATOM 697 O O . ALA A 1 88 ? -12.182 -6.689 7.058 1.00 94.50 88 ALA A O 1
ATOM 698 N N . LYS A 1 89 ? -10.650 -7.800 8.282 1.00 97.19 89 LYS A N 1
ATOM 699 C CA . LYS A 1 89 ? -11.545 -8.142 9.401 1.00 97.19 89 LYS A CA 1
ATOM 700 C C . LYS A 1 89 ? -12.172 -6.901 10.044 1.00 97.19 89 LYS A C 1
ATOM 702 O O . LYS A 1 89 ? -13.372 -6.902 10.323 1.00 97.19 89 LYS A O 1
ATOM 707 N N . HIS A 1 90 ? -11.386 -5.847 10.274 1.00 95.25 90 HIS A N 1
ATOM 708 C CA . HIS A 1 90 ? -11.894 -4.590 10.837 1.00 95.25 90 HIS A CA 1
ATOM 709 C C . HIS A 1 90 ? -12.692 -3.778 9.821 1.00 95.25 90 HIS A C 1
ATOM 711 O O . HIS A 1 90 ? -13.749 -3.242 10.149 1.00 95.25 90 HIS A O 1
ATOM 717 N N . ARG A 1 91 ? -12.223 -3.714 8.574 1.00 90.69 91 ARG A N 1
ATOM 718 C CA . ARG A 1 91 ? -12.842 -2.936 7.495 1.00 90.69 91 ARG A CA 1
ATOM 719 C C . ARG A 1 91 ? -14.245 -3.426 7.135 1.00 90.69 91 ARG A C 1
ATOM 721 O O . ARG A 1 91 ? -15.061 -2.610 6.715 1.00 90.69 91 ARG A O 1
ATOM 728 N N . ALA A 1 92 ? -14.533 -4.712 7.352 1.00 91.88 92 ALA A N 1
ATOM 729 C CA . ALA A 1 92 ? -15.864 -5.295 7.191 1.00 91.88 92 ALA A CA 1
ATOM 730 C C . ALA A 1 92 ? -16.915 -4.732 8.170 1.00 91.88 92 ALA A C 1
ATOM 732 O O . ALA A 1 92 ? -18.109 -4.860 7.918 1.00 91.88 92 ALA A O 1
ATOM 733 N N . LYS A 1 93 ? -16.489 -4.134 9.294 1.00 92.94 93 LYS A N 1
ATOM 734 C CA . LYS A 1 93 ? -17.382 -3.652 10.366 1.00 92.94 93 LYS A CA 1
ATOM 735 C C . LYS A 1 93 ? -17.239 -2.161 10.665 1.00 92.94 93 LYS A C 1
ATOM 737 O O . LYS A 1 93 ? -18.146 -1.575 11.244 1.00 92.94 93 LYS A O 1
ATOM 742 N N . LEU A 1 94 ? -16.096 -1.570 10.327 1.00 90.31 94 LEU A N 1
ATOM 743 C CA . LEU A 1 94 ? -15.702 -0.225 10.735 1.00 90.31 94 LEU A CA 1
ATOM 744 C C . LEU A 1 94 ? -15.388 0.664 9.530 1.00 90.31 94 LEU A C 1
ATOM 746 O O . LEU A 1 94 ? -15.063 0.187 8.435 1.00 90.31 94 LEU A O 1
ATOM 750 N N . SER A 1 95 ? -15.412 1.978 9.766 1.00 88.12 95 SER A N 1
ATOM 751 C CA . SER A 1 95 ? -14.886 2.963 8.817 1.00 88.12 95 SER A CA 1
ATOM 752 C C . SER A 1 95 ? -13.400 2.710 8.529 1.00 88.12 95 SER A C 1
ATOM 754 O O . SER A 1 95 ? -12.688 2.100 9.331 1.00 88.12 95 SER A O 1
ATOM 756 N N . TYR A 1 96 ? -12.881 3.208 7.402 1.00 86.06 96 TYR A N 1
ATOM 757 C CA . TYR A 1 96 ? -11.463 3.035 7.051 1.00 86.06 96 TYR A CA 1
ATOM 758 C C . TYR A 1 96 ? -10.535 3.567 8.154 1.00 86.06 96 TYR A C 1
ATOM 760 O O . TYR A 1 96 ? -9.545 2.928 8.520 1.00 86.06 96 TYR A O 1
ATOM 768 N N . LYS A 1 97 ? -10.860 4.740 8.713 1.00 87.88 97 LYS A N 1
ATOM 769 C CA . LYS A 1 97 ? -10.047 5.396 9.743 1.00 87.88 97 LYS A CA 1
ATOM 770 C C . LYS A 1 97 ? -10.002 4.584 11.035 1.00 87.88 97 LYS A C 1
ATOM 772 O O . LYS A 1 97 ? -8.932 4.473 11.641 1.00 87.88 97 LYS A O 1
ATOM 777 N N . GLU A 1 98 ? -11.137 4.031 11.448 1.00 91.12 98 GLU A N 1
ATOM 778 C CA . GLU A 1 98 ? -11.239 3.183 12.635 1.00 91.12 98 GLU A CA 1
ATOM 779 C C . GLU A 1 98 ? -10.592 1.823 12.403 1.00 91.12 98 GLU A C 1
ATOM 781 O O . GLU A 1 98 ? -9.795 1.398 13.235 1.00 91.12 98 GLU A O 1
ATOM 786 N N . ALA A 1 99 ? -10.833 1.192 11.252 1.00 92.44 99 ALA A N 1
ATOM 787 C CA . ALA A 1 99 ? -10.198 -0.067 10.883 1.00 92.44 99 ALA A CA 1
ATOM 788 C C . ALA A 1 99 ? -8.671 0.054 10.883 1.00 92.44 99 ALA A C 1
ATOM 790 O O . ALA A 1 99 ? -7.977 -0.795 11.443 1.00 92.44 99 ALA A O 1
ATOM 791 N N . LEU A 1 100 ? -8.135 1.154 10.346 1.00 92.56 100 LEU A N 1
ATOM 792 C CA . LEU A 1 100 ? -6.702 1.426 10.371 1.00 92.56 100 LEU A CA 1
ATOM 793 C C . LEU A 1 100 ? -6.181 1.598 11.805 1.00 92.56 100 LEU A C 1
ATOM 795 O O . LEU A 1 100 ? -5.118 1.075 12.133 1.00 92.56 100 LEU A O 1
ATOM 799 N N . LYS A 1 101 ? -6.925 2.300 12.672 1.00 95.56 101 LYS A N 1
ATOM 800 C CA . LYS A 1 101 ? -6.569 2.471 14.089 1.00 95.56 101 LYS A CA 1
ATOM 801 C C . LYS A 1 101 ? -6.550 1.127 14.827 1.00 95.56 101 LYS A C 1
ATOM 803 O O . LYS A 1 101 ? -5.570 0.849 15.511 1.00 95.56 101 LYS A O 1
ATOM 808 N N . GLN A 1 102 ? -7.583 0.301 14.655 1.00 97.38 102 GLN A N 1
ATOM 809 C CA . GLN A 1 102 ? -7.666 -1.027 15.273 1.00 97.38 102 GLN A CA 1
ATOM 810 C C . GLN A 1 102 ? -6.567 -1.958 14.758 1.00 97.38 102 GLN A C 1
ATOM 812 O O . GLN A 1 102 ? -5.916 -2.635 15.544 1.00 97.38 102 GLN A O 1
ATOM 817 N N . THR A 1 103 ? -6.265 -1.904 13.460 1.00 97.62 103 THR A N 1
ATOM 818 C CA . THR A 1 103 ? -5.160 -2.672 12.868 1.00 97.62 103 THR A CA 1
ATOM 819 C C . THR A 1 103 ? -3.814 -2.286 13.478 1.00 97.62 103 THR A C 1
ATOM 821 O O . THR A 1 103 ? -3.020 -3.164 13.794 1.00 97.62 103 THR A O 1
ATOM 824 N N . CYS A 1 104 ? -3.549 -0.992 13.701 1.00 97.69 104 CYS A N 1
ATOM 825 C CA . CYS A 1 104 ? -2.323 -0.557 14.384 1.00 97.69 104 CYS A CA 1
ATOM 826 C C . CYS A 1 104 ? -2.241 -1.105 15.817 1.00 97.69 104 CYS A C 1
ATOM 828 O O . CYS A 1 104 ? -1.171 -1.515 16.252 1.00 97.69 104 CYS A O 1
ATOM 830 N N . MET A 1 105 ? -3.366 -1.121 16.542 1.00 97.62 105 MET A N 1
ATOM 831 C CA . MET A 1 105 ? -3.429 -1.645 17.911 1.00 97.62 105 MET A CA 1
ATOM 832 C C . MET A 1 105 ? -3.199 -3.160 17.961 1.00 97.62 105 MET A C 1
ATOM 834 O O . MET A 1 105 ? -2.412 -3.617 18.779 1.00 97.62 105 MET A O 1
ATOM 838 N N . GLU A 1 106 ? -3.845 -3.924 17.076 1.00 97.75 106 GLU A N 1
ATOM 839 C CA . GLU A 1 106 ? -3.757 -5.393 17.049 1.00 97.75 106 GLU A CA 1
ATOM 840 C C . GLU A 1 106 ? -2.396 -5.886 16.538 1.00 97.75 106 GLU A C 1
ATOM 842 O O . GLU A 1 106 ? -1.842 -6.832 17.085 1.00 97.75 106 GLU A O 1
ATOM 847 N N . THR A 1 107 ? -1.816 -5.217 15.537 1.00 97.31 107 THR A N 1
ATOM 848 C CA . THR A 1 107 ? -0.503 -5.597 14.977 1.00 97.31 107 THR A CA 1
ATOM 849 C C . THR A 1 107 ? 0.687 -5.001 15.737 1.00 97.31 107 THR A C 1
ATOM 851 O O . THR A 1 107 ? 1.828 -5.378 15.480 1.00 97.31 107 THR A O 1
ATOM 854 N N . GLY A 1 108 ? 0.460 -4.022 16.621 1.00 97.50 108 GLY A N 1
ATOM 855 C CA . GLY A 1 108 ? 1.520 -3.261 17.297 1.00 97.50 108 GLY A CA 1
ATOM 856 C C . GLY A 1 108 ? 2.352 -2.365 16.366 1.00 97.50 108 GLY A C 1
ATOM 857 O O . GLY A 1 108 ? 3.376 -1.817 16.776 1.00 97.50 108 GLY A O 1
ATOM 858 N N . LEU A 1 109 ? 1.943 -2.209 15.104 1.00 97.31 109 LEU A N 1
ATOM 859 C CA . LEU A 1 109 ? 2.672 -1.443 14.100 1.00 97.31 109 LEU A CA 1
ATOM 860 C C . LEU A 1 109 ? 2.256 0.030 14.086 1.00 97.31 109 LEU A C 1
ATOM 862 O O . LEU A 1 109 ? 1.109 0.401 14.340 1.00 97.31 109 LEU A O 1
ATOM 866 N N . SER A 1 110 ? 3.193 0.894 13.687 1.00 97.19 110 SER A N 1
ATOM 867 C CA . SER A 1 110 ? 2.878 2.300 13.429 1.00 97.19 110 SER A CA 1
ATOM 868 C C . SER A 1 110 ? 1.883 2.445 12.272 1.00 97.19 110 SER A C 1
ATOM 870 O O . SER A 1 110 ? 1.875 1.645 11.332 1.00 97.19 110 SER A O 1
ATOM 872 N N . ARG A 1 111 ? 1.111 3.539 12.265 1.00 93.56 111 ARG A N 1
ATOM 873 C CA . ARG A 1 111 ? 0.195 3.867 11.157 1.00 93.56 111 ARG A CA 1
ATOM 874 C C . ARG A 1 111 ? 0.900 3.889 9.799 1.00 93.56 111 ARG A C 1
ATOM 876 O O . ARG A 1 111 ? 0.328 3.445 8.807 1.00 93.56 111 ARG A O 1
ATOM 883 N N . ALA A 1 112 ? 2.131 4.400 9.749 1.00 92.00 112 ALA A N 1
ATOM 884 C CA . ALA A 1 112 ? 2.926 4.440 8.524 1.00 92.00 112 ALA A CA 1
ATOM 885 C C . ALA A 1 112 ? 3.317 3.029 8.061 1.00 92.00 112 ALA A C 1
ATOM 887 O O . ALA A 1 112 ? 3.187 2.715 6.877 1.00 92.00 112 ALA A O 1
ATOM 888 N N . SER A 1 113 ? 3.729 2.173 8.999 1.00 94.94 113 SER A N 1
ATOM 889 C CA . SER A 1 113 ? 4.078 0.777 8.732 1.00 94.94 113 SER A CA 1
ATOM 890 C C . SER A 1 113 ? 2.873 -0.006 8.215 1.00 94.94 113 SER A C 1
ATOM 892 O O . SER A 1 113 ? 2.970 -0.597 7.142 1.00 94.94 113 SER A O 1
ATOM 894 N N . VAL A 1 114 ? 1.723 0.065 8.898 1.00 95.94 114 VAL A N 1
ATOM 895 C CA . VAL A 1 114 ? 0.473 -0.581 8.455 1.00 95.94 114 VAL A CA 1
ATOM 896 C C . VAL A 1 114 ? 0.102 -0.117 7.049 1.00 95.94 114 VAL A C 1
ATOM 898 O O . VAL A 1 114 ? -0.068 -0.931 6.148 1.00 95.94 114 VAL A O 1
ATOM 901 N N . ASN A 1 115 ? 0.075 1.196 6.812 1.00 93.00 115 ASN A N 1
ATOM 902 C CA . ASN A 1 115 ? -0.295 1.752 5.510 1.00 93.00 115 ASN A CA 1
ATOM 903 C C . ASN A 1 115 ? 0.652 1.332 4.368 1.00 93.00 115 ASN A C 1
ATOM 905 O O . ASN A 1 115 ? 0.253 1.314 3.200 1.00 93.00 115 ASN A O 1
ATOM 909 N N . SER A 1 116 ? 1.905 0.994 4.685 1.00 93.81 116 SER A N 1
ATOM 910 C CA . SER A 1 116 ? 2.870 0.490 3.705 1.00 93.81 116 SER A CA 1
ATOM 911 C C . SER A 1 116 ? 2.571 -0.939 3.235 1.00 93.81 116 SER A C 1
ATOM 913 O O . SER A 1 116 ? 3.019 -1.305 2.151 1.00 93.81 116 SER A O 1
ATOM 915 N N . TYR A 1 117 ? 1.813 -1.712 4.021 1.00 96.25 117 TYR A N 1
ATOM 916 C CA . TYR A 1 117 ? 1.402 -3.086 3.719 1.00 96.25 117 TYR A CA 1
ATOM 917 C C . TYR A 1 117 ? -0.032 -3.197 3.186 1.00 96.25 117 TYR A C 1
ATOM 919 O O . TYR A 1 117 ? -0.438 -4.275 2.778 1.00 96.25 117 TYR A O 1
ATOM 927 N N . LEU A 1 118 ? -0.801 -2.108 3.152 1.00 94.56 118 LEU A N 1
ATOM 928 C CA . LEU A 1 118 ? -2.114 -2.109 2.502 1.00 94.56 118 LEU A CA 1
ATOM 929 C C . LEU A 1 118 ? -1.973 -1.970 0.975 1.00 94.56 118 LEU A C 1
ATOM 931 O O . LEU A 1 118 ? -0.992 -1.357 0.524 1.00 94.56 118 LEU A O 1
ATOM 935 N N . PRO A 1 119 ? -2.950 -2.439 0.176 1.00 92.50 119 PRO A N 1
ATOM 936 C CA . PRO A 1 119 ? -2.945 -2.274 -1.273 1.00 92.50 119 PRO A CA 1
ATOM 937 C C . PRO A 1 119 ? -2.775 -0.808 -1.695 1.00 92.50 119 PRO A C 1
ATOM 939 O O . PRO A 1 119 ? -3.048 0.146 -0.952 1.00 92.50 119 PRO A O 1
ATOM 942 N N . TYR A 1 120 ? -2.246 -0.601 -2.895 1.00 87.88 120 TYR A N 1
ATOM 943 C CA . TYR A 1 120 ? -2.208 0.710 -3.519 1.00 87.88 120 TYR A CA 1
ATOM 944 C C . TYR A 1 120 ? -3.615 1.169 -3.912 1.00 87.88 120 TYR A C 1
ATOM 946 O O . TYR A 1 120 ? -4.233 0.613 -4.813 1.00 87.88 120 TYR A O 1
ATOM 954 N N . GLU A 1 121 ? -4.061 2.260 -3.296 1.00 76.50 121 GLU A N 1
ATOM 955 C CA . GLU A 1 121 ? -5.245 3.009 -3.707 1.00 76.50 121 GLU A CA 1
ATOM 956 C C . GLU A 1 121 ? -4.824 4.431 -4.094 1.00 76.50 121 GLU A C 1
ATOM 958 O O . GLU A 1 121 ? -4.255 5.188 -3.293 1.00 76.50 121 GLU A O 1
ATOM 963 N N . LYS A 1 122 ? -5.081 4.824 -5.347 1.00 60.97 122 LYS A N 1
ATOM 964 C CA . LYS A 1 122 ? -4.782 6.174 -5.843 1.00 60.97 122 LYS A CA 1
ATOM 965 C C . LYS A 1 122 ? -5.857 7.153 -5.371 1.00 60.97 122 LYS A C 1
ATOM 967 O O . LYS A 1 122 ? -6.678 7.609 -6.155 1.00 60.97 122 LYS A O 1
ATOM 972 N N . GLY A 1 123 ? -5.856 7.483 -4.085 1.00 53.53 123 GLY A N 1
ATOM 973 C CA . GLY A 1 123 ? -6.956 8.276 -3.536 1.00 53.53 123 GLY A CA 1
ATOM 974 C C . GLY A 1 123 ? -6.908 8.524 -2.040 1.00 53.53 123 GLY A C 1
ATOM 975 O O . GLY A 1 123 ? -7.958 8.743 -1.462 1.00 53.53 123 GLY A O 1
ATOM 976 N N . ILE A 1 124 ? -5.721 8.541 -1.420 1.00 45.12 124 ILE A N 1
ATOM 977 C CA . ILE A 1 124 ? -5.505 8.638 0.044 1.00 45.12 124 ILE A CA 1
ATOM 978 C C . ILE A 1 124 ? -6.268 9.798 0.733 1.00 45.12 124 ILE A C 1
ATOM 980 O O . ILE A 1 124 ? -6.374 9.817 1.955 1.00 45.12 124 ILE A O 1
ATOM 984 N N . TYR A 1 125 ? -6.846 10.745 -0.012 1.00 47.44 125 TYR A N 1
ATOM 985 C CA . TYR A 1 125 ? -7.716 11.766 0.568 1.00 47.44 125 TYR A CA 1
ATOM 986 C C . TYR A 1 125 ? -9.204 11.401 0.642 1.00 47.44 125 TYR A C 1
ATOM 988 O O . TYR A 1 125 ? -9.850 11.943 1.524 1.00 47.44 125 TYR A O 1
ATOM 996 N N . MET A 1 126 ? -9.745 10.509 -0.193 1.00 49.44 126 MET A N 1
ATOM 997 C CA . MET A 1 126 ? -11.151 10.077 -0.162 1.00 49.44 126 MET A CA 1
ATOM 998 C C . MET A 1 126 ? -11.352 8.799 -0.989 1.00 49.44 126 MET A C 1
ATOM 1000 O O . MET A 1 126 ? -11.330 8.890 -2.221 1.00 49.44 126 MET A O 1
ATOM 1004 N N . PRO A 1 127 ? -11.636 7.647 -0.364 1.00 52.97 127 PRO A N 1
ATOM 1005 C CA . PRO A 1 127 ? -12.393 6.579 -1.012 1.00 52.97 127 PRO A CA 1
ATOM 1006 C C . PRO A 1 127 ? -13.681 7.130 -1.638 1.00 52.97 127 PRO A C 1
ATOM 1008 O O . PRO A 1 127 ? -14.230 8.127 -1.153 1.00 52.97 127 PRO A O 1
ATOM 1011 N N . GLU A 1 128 ? -14.192 6.496 -2.697 1.00 52.78 128 GLU A N 1
ATOM 1012 C CA . GLU A 1 128 ? -15.485 6.903 -3.262 1.00 52.78 128 GLU A CA 1
ATOM 1013 C C . GLU A 1 128 ? -16.589 6.893 -2.193 1.00 52.78 128 GLU A C 1
ATOM 1015 O O . GLU A 1 128 ? -17.344 7.866 -2.099 1.00 52.78 128 GLU A O 1
ATOM 1020 N N . ASP A 1 129 ? -16.500 5.913 -1.291 1.00 57.41 129 ASP A N 1
ATOM 1021 C CA . ASP A 1 129 ? -17.405 5.635 -0.171 1.00 57.41 129 ASP A CA 1
ATOM 1022 C C . ASP A 1 129 ? -17.070 6.379 1.136 1.00 57.41 129 ASP A C 1
ATOM 1024 O O . ASP A 1 129 ? -17.619 6.062 2.191 1.00 57.41 129 ASP A O 1
ATOM 1028 N N . CYS A 1 130 ? -16.131 7.332 1.124 1.00 58.47 130 CYS A N 1
ATOM 1029 C CA . CYS A 1 130 ? -15.791 8.087 2.334 1.00 58.47 130 CYS A CA 1
ATOM 1030 C C . CYS A 1 130 ? -16.979 8.972 2.745 1.00 58.47 130 CYS A C 1
ATOM 1032 O O . CYS A 1 130 ? -17.465 9.763 1.925 1.00 58.47 130 CYS A O 1
ATOM 1034 N N . SER A 1 131 ? -17.423 8.867 4.005 1.00 57.44 131 SER A N 1
ATOM 1035 C CA . SER A 1 131 ? -18.489 9.728 4.540 1.00 57.44 131 SER A CA 1
ATOM 1036 C C . SER A 1 131 ? -18.076 11.199 4.411 1.00 57.44 131 SER A C 1
ATOM 1038 O O . SER A 1 131 ? -16.905 11.498 4.654 1.00 57.44 131 SER A O 1
ATOM 1040 N N . PRO A 1 132 ? -18.988 12.142 4.096 1.00 60.81 132 PRO A N 1
ATOM 1041 C CA . PRO A 1 132 ? -18.702 13.581 4.106 1.00 60.81 132 PRO A CA 1
ATOM 1042 C C . PRO A 1 132 ? -17.965 14.076 5.362 1.00 60.81 132 PRO A C 1
ATOM 1044 O O . PRO A 1 132 ? -17.190 15.024 5.272 1.00 60.81 132 PRO A O 1
ATOM 1047 N N . ASP A 1 133 ? -18.148 13.407 6.502 1.00 62.28 133 ASP A N 1
ATOM 1048 C CA . ASP A 1 133 ? -17.512 13.747 7.784 1.00 62.28 133 ASP A CA 1
ATOM 1049 C C . ASP A 1 133 ? -16.021 13.371 7.852 1.00 62.28 133 ASP A C 1
ATOM 1051 O O . ASP A 1 133 ? -15.257 13.897 8.663 1.00 62.28 133 ASP A O 1
ATOM 1055 N N . GLU A 1 134 ? -15.580 12.458 6.989 1.00 62.38 134 GLU A N 1
ATOM 1056 C CA . GLU A 1 134 ? -14.182 12.043 6.852 1.00 62.38 134 GLU A CA 1
ATOM 1057 C C . GLU A 1 134 ? -13.438 12.874 5.790 1.00 62.38 134 GLU A C 1
ATOM 1059 O O . GLU A 1 134 ? -12.215 12.777 5.644 1.00 62.38 134 GLU A O 1
ATOM 1064 N N . ILE A 1 135 ? -14.174 13.722 5.064 1.00 64.25 135 ILE A N 1
ATOM 1065 C CA . ILE A 1 135 ? -13.699 14.513 3.937 1.00 64.25 135 ILE A CA 1
ATOM 1066 C C . ILE A 1 135 ? -13.305 15.909 4.418 1.00 64.25 135 ILE A C 1
ATOM 1068 O O . ILE A 1 135 ? -14.109 16.656 4.968 1.00 64.25 135 ILE A O 1
ATOM 1072 N N . SER A 1 136 ? -12.056 16.320 4.176 1.00 66.75 136 SER A N 1
ATOM 1073 C CA . SER A 1 136 ? -11.671 17.706 4.458 1.00 66.75 136 SER A CA 1
ATOM 1074 C C . SER A 1 136 ? -12.453 18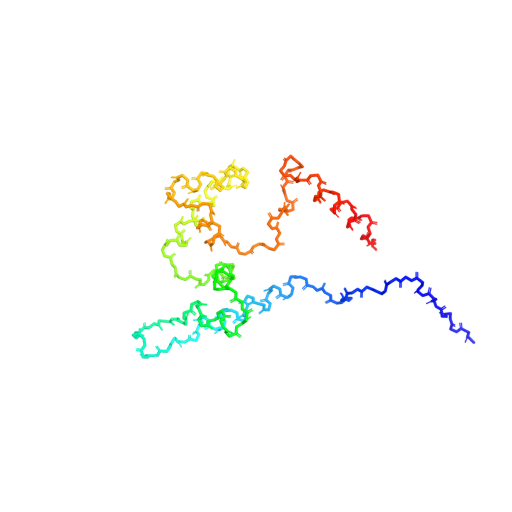.680 3.567 1.00 66.75 136 SER A C 1
ATOM 1076 O O . SER A 1 136 ? -12.677 18.424 2.381 1.00 66.75 136 SER A O 1
ATOM 1078 N N . VAL A 1 137 ? -12.800 19.852 4.108 1.00 71.31 137 VAL A N 1
ATOM 1079 C CA . VAL A 1 137 ? -13.532 20.909 3.380 1.00 71.31 137 VAL A CA 1
ATOM 1080 C C . VAL A 1 137 ? -12.865 21.250 2.039 1.00 71.31 137 VAL A C 1
ATOM 1082 O O . VAL A 1 137 ? -13.531 21.429 1.017 1.00 71.31 137 VAL A O 1
ATOM 1085 N N . GLY A 1 138 ? -11.528 21.302 2.017 1.00 74.00 138 GLY A N 1
ATOM 1086 C CA . GLY A 1 138 ? -10.757 21.594 0.809 1.00 74.00 138 GLY A CA 1
ATOM 1087 C C . GLY A 1 138 ? -10.905 20.524 -0.272 1.00 74.00 138 GLY A C 1
ATOM 1088 O O . GLY A 1 138 ? -10.947 20.840 -1.462 1.00 74.00 138 GLY A O 1
ATOM 1089 N N . ALA A 1 139 ? -11.026 19.266 0.127 1.00 70.44 139 ALA A N 1
ATOM 1090 C CA . ALA A 1 139 ? -11.137 18.163 -0.803 1.00 70.44 139 ALA A CA 1
ATOM 1091 C C . ALA A 1 139 ? -12.587 17.924 -1.266 1.00 70.44 139 ALA A C 1
ATOM 1093 O O . ALA A 1 139 ? -12.782 17.643 -2.450 1.00 70.44 139 ALA A O 1
ATOM 1094 N N . GLU A 1 140 ? -13.600 18.208 -0.436 1.00 74.12 140 GLU A N 1
ATOM 1095 C CA . GLU A 1 140 ? -14.998 18.304 -0.896 1.00 74.12 140 GLU A CA 1
ATOM 1096 C C . GLU A 1 140 ? -15.162 19.415 -1.945 1.00 74.12 140 GLU A C 1
ATOM 1098 O O . GLU A 1 140 ? -15.799 19.222 -2.984 1.00 74.12 140 GLU A O 1
ATOM 1103 N N . ARG A 1 141 ? -14.508 20.569 -1.740 1.00 74.94 141 ARG A N 1
ATOM 1104 C CA . ARG A 1 141 ? -14.486 21.664 -2.725 1.00 74.94 141 ARG A CA 1
ATOM 1105 C C . ARG A 1 141 ? -13.923 21.207 -4.072 1.00 74.94 141 ARG A C 1
ATOM 1107 O O . ARG A 1 141 ? -14.496 21.519 -5.116 1.00 74.94 141 ARG A O 1
ATOM 1114 N N . ILE A 1 142 ? -12.824 20.448 -4.063 1.00 72.44 142 ILE A N 1
ATOM 1115 C CA . ILE A 1 142 ? -12.225 19.883 -5.283 1.00 72.44 142 ILE A CA 1
ATOM 1116 C C . ILE A 1 142 ? -13.168 18.857 -5.926 1.00 72.44 142 ILE A C 1
ATOM 1118 O O . ILE A 1 142 ? -13.341 18.886 -7.144 1.00 72.44 142 ILE A O 1
ATOM 1122 N N . ARG A 1 143 ? -13.815 17.991 -5.134 1.00 71.81 143 ARG A N 1
ATOM 1123 C CA . ARG A 1 143 ? -14.807 17.010 -5.612 1.00 71.81 143 ARG A CA 1
ATOM 1124 C C . ARG A 1 143 ? -15.973 17.691 -6.324 1.00 71.81 143 ARG A C 1
ATOM 1126 O O . ARG A 1 143 ? -16.326 17.302 -7.435 1.00 71.81 143 ARG A O 1
ATOM 1133 N N . ARG A 1 144 ? -16.544 18.739 -5.723 1.00 73.94 144 ARG A N 1
ATOM 1134 C CA . ARG A 1 144 ? -17.628 19.540 -6.322 1.00 73.94 144 ARG A CA 1
ATOM 1135 C C . ARG A 1 144 ? -17.191 20.229 -7.607 1.00 73.94 144 ARG A C 1
ATOM 1137 O O . ARG A 1 144 ? -17.918 20.175 -8.591 1.00 73.94 144 ARG A O 1
ATOM 1144 N N . PHE A 1 145 ? -15.996 20.820 -7.628 1.00 76.06 145 PHE A N 1
ATOM 1145 C CA . PHE A 1 145 ? -15.452 21.445 -8.835 1.00 76.06 145 PHE A CA 1
ATOM 1146 C C . PHE A 1 145 ? -15.253 20.429 -9.969 1.00 76.06 145 PHE A C 1
ATOM 1148 O O . PHE A 1 145 ? -15.635 20.696 -11.104 1.00 76.06 145 PHE A O 1
ATOM 1155 N N . ARG A 1 146 ? -14.706 19.244 -9.665 1.00 67.56 146 ARG A N 1
ATOM 1156 C CA . ARG A 1 146 ? -14.533 18.163 -10.648 1.00 67.56 146 ARG A CA 1
ATOM 1157 C C . ARG A 1 146 ? -15.871 17.643 -11.171 1.00 67.56 146 ARG A C 1
ATOM 1159 O O . ARG A 1 146 ? -15.999 17.509 -12.376 1.00 67.56 146 ARG A O 1
ATOM 1166 N N . ARG A 1 147 ? -16.867 17.432 -10.300 1.00 73.81 147 ARG A N 1
ATOM 1167 C CA . ARG A 1 147 ? -18.230 17.032 -10.703 1.00 73.81 147 ARG A CA 1
ATOM 1168 C C . ARG A 1 147 ? -18.907 18.078 -11.585 1.00 73.81 147 ARG A C 1
ATOM 1170 O O . ARG A 1 147 ? -19.484 17.724 -12.597 1.00 73.81 147 ARG A O 1
ATOM 1177 N N . LYS A 1 148 ? -18.795 19.363 -11.236 1.00 71.00 148 LYS A N 1
ATOM 1178 C CA . LYS A 1 148 ? -19.391 20.463 -12.012 1.00 71.00 148 LYS A CA 1
ATOM 1179 C C . LYS A 1 148 ? -18.778 20.609 -13.411 1.00 71.00 148 LYS A C 1
ATOM 1181 O O . LYS A 1 148 ? -19.453 21.077 -14.318 1.00 71.00 148 LYS A O 1
ATOM 1186 N N . ASN A 1 149 ? -17.510 20.233 -13.568 1.00 64.38 149 ASN A N 1
ATOM 1187 C CA . ASN A 1 149 ? -16.776 20.349 -14.830 1.00 64.38 149 ASN A CA 1
ATOM 1188 C C . ASN A 1 149 ? -16.666 19.024 -15.601 1.00 64.38 149 ASN A C 1
ATOM 1190 O O . ASN A 1 149 ? -16.111 19.019 -16.699 1.00 64.38 149 ASN A O 1
ATOM 1194 N N . ALA A 1 150 ? -17.159 17.917 -15.040 1.00 58.34 150 ALA A N 1
ATOM 1195 C CA . ALA A 1 150 ? -17.376 16.686 -15.781 1.00 58.34 150 ALA A CA 1
ATOM 1196 C C . ALA A 1 150 ? -18.624 16.904 -16.646 1.00 58.34 150 ALA A C 1
ATOM 1198 O O . ALA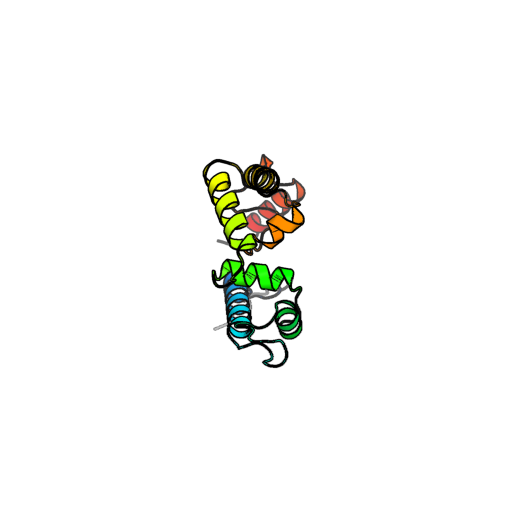 A 1 150 ? -19.728 17.062 -16.131 1.00 58.34 150 ALA A O 1
ATOM 1199 N N . THR A 1 151 ? -18.422 17.047 -17.952 1.00 52.00 151 THR A N 1
ATOM 1200 C CA . THR A 1 151 ? -19.506 17.163 -18.937 1.00 52.00 151 THR A CA 1
ATOM 1201 C C . THR A 1 151 ? -20.212 15.800 -19.041 1.00 52.00 151 THR A C 1
ATOM 1203 O O . THR A 1 151 ? -19.506 14.796 -18.927 1.00 52.00 151 THR A O 1
ATOM 1206 N N . PRO A 1 152 ? -21.553 15.742 -19.181 1.00 51.47 152 PRO A N 1
ATOM 1207 C CA . PRO A 1 152 ? -22.274 14.484 -19.395 1.00 51.47 152 PRO A CA 1
ATOM 1208 C C . PRO A 1 152 ? -21.850 13.775 -20.685 1.00 51.47 152 PRO A C 1
ATOM 1210 O O . PRO A 1 152 ? -21.445 14.479 -21.642 1.00 51.47 152 PRO A O 1
#

pLDDT: mean 81.0, std 17.27, range [34.5, 97.75]

Secondary structure (DSSP, 8-state):
---------SPPPSSTT--HHHHHHHHHHHHHHHHHSPP-GGGSS-SS--HHHHHHHTTS-HHHHHHHHHHTT----HHHHHHHHHHHHHHTTS-HHHHHHHHHHHH---HHHHHHHSPP-TTTT--TT--GGGS-HHHHHHHHHHHHHS--

Radius of gyration: 20.71 Å; chains: 1; bounding box: 47×48×66 Å

Foldseek 3Di:
DDDDDDPPPDDDDDPPPDDPVVVLVVVLVLLVVQQCPFDDVVVPRGNGHQLVVSCVVSVHDSLVSLQSCVQVVNDDDPLLVLLAVQLVVQVVPDDNVVSLVVSCVVSVHDSVVSVSSHHDDPCVQDDPPRDPVSHDPVRVVVVVVVVVPPDD

Sequence (152 aa):
MKEQHIHKSGRPLKKPNYDAAAILQDTVEQAVRYYTIFGDKRAGDAKHRSLAEIGRLMEMNPIKVRKLLITAGVYESDIADHVNAVFAKHRAKLSYKEALKQTCMETGLSRASVNSYLPYEKGIYMPEDCSPDEISVGAERIRRFRRKNATP